Protein AF-A0A3N9Y5Q4-F1 (afdb_monomer)

pLDDT: mean 89.86, std 10.59, range [53.66, 98.5]

Mean predicted aligned error: 5.08 Å

Secondary structure (DSSP, 8-state):
---EESS--GGGGGGS-TT-S--EE-----THHHHHHHHTTSS-TTSPP-HHHHHHHTB-TTPPPTTT----GGGTHHHHH-SS-HHHHHHHHTB-HHHHHHHHHHHHHHHHHHHHHHHHHHHHHHHHHHHHTT---

Organism: NCBI:txid709868

Solvent-accessible surface area (backbone atoms only — not comparable to full-atom values): 8413 Å² total; per-residue (Å²): 134,86,76,81,52,74,75,66,61,78,87,53,64,84,75,53,71,88,87,58,92,75,86,61,84,56,84,80,72,50,51,54,55,48,52,50,38,59,75,43,26,30,83,38,84,92,45,76,63,53,61,69,59,36,48,78,47,31,30,34,95,82,44,70,55,75,92,74,60,70,69,59,81,92,52,45,65,51,70,77,72,47,91,68,42,72,56,42,54,50,53,63,73,30,43,22,70,67,42,38,51,51,54,46,58,77,44,34,79,82,27,51,64,62,38,49,53,52,50,55,50,50,51,52,48,51,48,52,56,22,59,78,66,78,43,87,123

Foldseek 3Di:
DADDDADPDLVCLVVDDLPDPDDDDDQDLCFLVVVVCVVQVQPPPVDDGPQVVLCVQWFDVPQDGLVPDDDDPVCNVVCVVDPGHSSRVSSVVRGDPVSNVVSSVVRCVVRVVVSVVSVVSSVVSVVVSCVVNVHDD

Sequence (137 aa):
VTANYARVPVGLMRGLPRNADVAVFHPYVYGVLDELVTEFALRDPSRPYPQQRAYDELLRPDAPRLEDWLPPAEDRWRLAATAVSHREMYTHDGCDPIKWDHWLYARYGAHRRAMAATLDLWIAVAAAWAAEREIPL

Radius of gyration: 19.38 Å; Cα contacts (8 Å, |Δi|>4): 105; chains: 1; bounding box: 44×29×48 Å

Structure (mmCIF, N/CA/C/O backbone):
data_AF-A0A3N9Y5Q4-F1
#
_entry.id   AF-A0A3N9Y5Q4-F1
#
loop_
_atom_site.group_PDB
_atom_site.id
_atom_site.type_symbol
_atom_site.label_atom_id
_atom_site.label_alt_id
_atom_site.label_comp_id
_atom_site.label_asym_id
_atom_site.label_entity_id
_atom_site.label_seq_id
_atom_site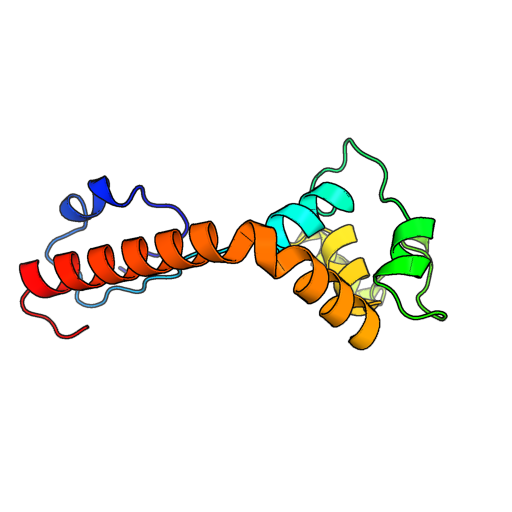.pdbx_PDB_ins_code
_atom_site.Cartn_x
_atom_site.Cartn_y
_atom_site.Cartn_z
_atom_site.occupancy
_atom_site.B_iso_or_equiv
_atom_site.auth_seq_id
_atom_site.auth_comp_id
_atom_site.auth_asym_id
_atom_site.auth_atom_id
_atom_site.pdbx_PDB_model_num
ATOM 1 N N . VAL A 1 1 ? -4.368 -10.145 28.740 1.00 53.66 1 VAL A N 1
ATOM 2 C CA . VAL A 1 1 ? -4.543 -10.639 27.351 1.00 53.66 1 VAL A CA 1
ATOM 3 C C . VAL A 1 1 ? -4.807 -9.428 26.483 1.00 53.66 1 VAL A C 1
ATOM 5 O O . VAL A 1 1 ? -5.707 -8.675 26.821 1.00 53.66 1 VAL A O 1
ATOM 8 N N . THR A 1 2 ? -4.025 -9.217 25.425 1.00 55.56 2 THR A N 1
ATOM 9 C CA . THR A 1 2 ? -4.195 -8.078 24.508 1.00 55.56 2 THR A CA 1
ATOM 10 C C . THR A 1 2 ? -4.770 -8.598 23.201 1.00 55.56 2 THR A C 1
ATOM 12 O O . THR A 1 2 ? -4.183 -9.487 22.588 1.00 55.56 2 THR A O 1
ATOM 15 N N . ALA A 1 3 ? -5.922 -8.077 22.788 1.00 59.38 3 ALA A N 1
ATOM 16 C CA . ALA A 1 3 ? -6.520 -8.419 21.507 1.00 59.38 3 ALA A CA 1
ATOM 17 C C . ALA A 1 3 ? -6.147 -7.350 20.471 1.00 59.38 3 ALA A C 1
ATOM 19 O O . ALA A 1 3 ? -6.380 -6.164 20.697 1.00 59.38 3 ALA A O 1
ATOM 20 N N . ASN A 1 4 ? -5.550 -7.770 19.353 1.00 60.62 4 ASN A N 1
ATOM 21 C CA . ASN A 1 4 ? -5.276 -6.907 18.206 1.00 60.62 4 ASN A CA 1
ATOM 22 C C . ASN A 1 4 ? -6.238 -7.277 17.078 1.00 60.62 4 ASN A C 1
ATOM 24 O O . ASN A 1 4 ? -6.297 -8.433 16.651 1.00 60.62 4 ASN A O 1
ATOM 28 N N . TYR A 1 5 ? -6.986 -6.289 16.604 1.00 61.59 5 TYR A N 1
ATOM 29 C CA . TYR A 1 5 ? -7.978 -6.475 15.563 1.00 61.59 5 TYR A CA 1
ATOM 30 C C . TYR A 1 5 ? -7.619 -5.663 14.326 1.00 61.59 5 TYR A C 1
ATOM 32 O O . TYR A 1 5 ? -7.897 -4.473 14.233 1.00 61.59 5 TYR A O 1
ATOM 40 N N . ALA A 1 6 ? -7.034 -6.355 13.351 1.00 54.91 6 ALA A N 1
ATOM 41 C CA . ALA A 1 6 ? -6.672 -5.803 12.048 1.00 54.91 6 ALA A CA 1
ATOM 42 C C . ALA A 1 6 ? -7.863 -5.705 11.073 1.00 54.91 6 ALA A C 1
ATOM 44 O O . ALA A 1 6 ? -7.854 -4.903 10.145 1.00 54.91 6 ALA A O 1
ATOM 45 N N . ARG A 1 7 ? -8.886 -6.555 11.241 1.00 62.25 7 ARG A N 1
ATOM 46 C CA . ARG A 1 7 ? -10.016 -6.694 10.299 1.00 62.25 7 ARG A CA 1
ATOM 47 C C . ARG A 1 7 ? -11.346 -7.050 10.970 1.00 62.25 7 ARG A C 1
ATOM 49 O O . ARG A 1 7 ? -12.227 -7.592 10.307 1.00 62.25 7 ARG A O 1
ATOM 56 N N . VAL A 1 8 ? -11.512 -6.797 12.273 1.00 58.09 8 VAL A N 1
ATOM 57 C CA . VAL A 1 8 ? -12.800 -7.105 12.919 1.00 58.09 8 VAL A CA 1
ATOM 58 C C . VAL A 1 8 ? -13.908 -6.317 12.234 1.00 58.09 8 VAL A C 1
ATOM 60 O O . VAL A 1 8 ? -13.797 -5.094 12.138 1.00 58.09 8 VAL A O 1
ATOM 63 N N . PRO A 1 9 ? -14.974 -6.993 11.765 1.00 67.44 9 PRO A N 1
ATOM 64 C CA . PRO A 1 9 ? -16.164 -6.305 11.314 1.00 67.44 9 PRO A CA 1
ATOM 65 C C . PRO A 1 9 ? -16.630 -5.388 12.434 1.00 67.44 9 PRO A C 1
ATOM 67 O O . PRO A 1 9 ? -16.915 -5.845 13.539 1.00 67.44 9 PRO A O 1
ATOM 70 N N . VAL A 1 10 ? -16.713 -4.098 12.138 1.00 72.06 10 VAL A N 1
ATOM 71 C CA . VAL A 1 10 ? -17.062 -3.038 13.090 1.00 72.06 10 VAL A CA 1
ATOM 72 C C . VAL A 1 10 ? -18.324 -3.336 13.918 1.00 72.06 10 VAL A C 1
ATOM 74 O O . VAL A 1 10 ? -18.437 -2.902 15.060 1.00 72.06 10 VAL A O 1
ATOM 77 N N . GLY A 1 11 ? -19.248 -4.147 13.391 1.00 72.94 11 GLY A N 1
ATOM 78 C CA . GLY A 1 11 ? -20.454 -4.595 14.093 1.00 72.94 11 GLY A CA 1
ATOM 79 C C . GLY A 1 11 ? -20.236 -5.626 15.212 1.00 72.94 11 GLY A C 1
ATOM 80 O O . GLY A 1 11 ? -21.151 -5.862 15.996 1.00 72.94 11 GLY A O 1
ATOM 81 N N . LEU A 1 12 ? -19.054 -6.235 15.327 1.00 77.50 12 LEU A N 1
ATOM 82 C CA . LEU A 1 12 ? -18.765 -7.296 16.303 1.00 77.50 12 LEU A CA 1
ATOM 83 C C . LEU A 1 12 ? -18.063 -6.796 17.572 1.00 77.50 12 LEU A C 1
ATOM 85 O O . LEU A 1 12 ? -17.737 -7.593 18.449 1.00 77.50 12 LEU A O 1
ATOM 89 N N . MET A 1 13 ? -17.882 -5.482 17.725 1.00 79.62 13 MET A N 1
ATOM 90 C CA . MET A 1 13 ? -17.139 -4.902 18.853 1.00 79.62 13 MET A CA 1
ATOM 91 C C . MET A 1 13 ? -17.790 -5.134 20.224 1.00 79.62 13 MET A C 1
ATOM 93 O O . MET A 1 13 ? -17.108 -5.137 21.247 1.00 79.62 13 MET A O 1
ATOM 97 N N . ARG A 1 14 ? -19.098 -5.419 20.260 1.00 77.19 14 ARG A N 1
ATOM 98 C CA . ARG A 1 14 ? -19.799 -5.851 21.483 1.00 77.19 14 ARG A CA 1
ATOM 99 C C . ARG A 1 14 ? -19.385 -7.243 21.966 1.00 77.19 14 ARG A C 1
ATOM 101 O O . ARG A 1 14 ? -19.585 -7.554 23.134 1.00 77.19 14 ARG A O 1
ATOM 108 N N . GLY A 1 15 ? -18.820 -8.071 21.086 1.00 77.25 15 GLY A N 1
ATOM 109 C CA . GLY A 1 15 ? -18.308 -9.400 21.424 1.00 77.25 15 GLY A CA 1
ATOM 110 C C . GLY A 1 15 ? -16.956 -9.376 22.141 1.00 77.25 15 GLY A C 1
ATOM 111 O O . GLY A 1 15 ? -16.469 -10.429 22.543 1.00 77.25 15 GLY A O 1
ATOM 112 N N . LEU A 1 16 ? -16.338 -8.200 22.301 1.00 78.19 16 LEU A N 1
ATOM 113 C CA . LEU A 1 16 ? -15.057 -8.073 22.988 1.00 78.19 16 LEU A CA 1
ATOM 114 C C . LEU A 1 16 ? -15.213 -8.262 24.505 1.00 78.19 16 LEU A C 1
ATOM 116 O O . LEU A 1 16 ? -16.169 -7.726 25.079 1.00 78.19 16 LEU A O 1
ATOM 120 N N . PRO A 1 17 ? -14.274 -8.967 25.170 1.00 78.38 17 PRO A N 1
ATOM 121 C CA . PRO A 1 17 ? -14.321 -9.178 26.613 1.00 78.38 17 PRO A CA 1
ATOM 122 C C . PRO A 1 17 ? -14.504 -7.867 27.385 1.00 78.38 17 PRO A C 1
ATOM 124 O O . PRO A 1 17 ? -13.854 -6.861 27.098 1.00 78.38 17 PRO A O 1
ATOM 127 N N . ARG A 1 18 ? -15.404 -7.871 28.375 1.00 80.62 18 ARG A N 1
ATOM 128 C CA . ARG A 1 18 ? -15.694 -6.681 29.197 1.00 80.62 18 ARG A CA 1
ATOM 129 C C . ARG A 1 18 ? -14.560 -6.318 30.156 1.00 80.62 18 ARG A C 1
ATOM 131 O O . ARG A 1 18 ? -14.492 -5.181 30.587 1.00 80.62 18 ARG A O 1
ATOM 138 N N . ASN A 1 19 ? -13.677 -7.264 30.457 1.00 81.62 19 ASN A N 1
ATOM 139 C CA . ASN A 1 19 ? -12.503 -7.080 31.308 1.00 81.62 19 ASN A CA 1
ATOM 140 C C . ASN A 1 19 ? -11.241 -6.672 30.519 1.00 81.62 19 ASN A C 1
ATOM 142 O O . ASN A 1 19 ? -10.133 -6.949 30.967 1.00 81.62 19 ASN A O 1
ATOM 146 N N . ALA A 1 20 ? -11.387 -6.118 29.312 1.00 74.69 20 ALA A N 1
ATOM 147 C CA . ALA A 1 20 ? -10.261 -5.575 28.562 1.00 74.69 20 ALA A CA 1
ATOM 148 C C . ALA A 1 20 ? -9.925 -4.168 29.078 1.00 74.69 20 ALA A C 1
ATOM 150 O O . ALA A 1 20 ? -10.741 -3.261 28.944 1.00 74.69 20 ALA A O 1
ATOM 151 N N . ASP A 1 21 ? -8.720 -3.994 29.624 1.00 70.94 21 ASP A N 1
ATOM 152 C CA . ASP A 1 21 ? -8.274 -2.719 30.209 1.00 70.94 21 ASP A CA 1
ATOM 153 C C . ASP A 1 21 ? -7.797 -1.700 29.156 1.00 70.94 21 ASP A C 1
ATOM 155 O O . ASP A 1 21 ? -7.750 -0.501 29.415 1.00 70.94 21 ASP A O 1
ATOM 159 N N . VAL A 1 22 ? -7.413 -2.175 27.964 1.00 77.19 22 VAL A N 1
ATOM 160 C CA . VAL A 1 22 ? -6.863 -1.363 26.866 1.00 77.19 22 VAL A CA 1
ATOM 161 C C . VAL A 1 22 ? -7.410 -1.864 25.531 1.00 77.19 22 VAL A C 1
ATOM 163 O O . VAL A 1 22 ? -7.417 -3.072 25.276 1.00 77.19 22 VAL A O 1
ATOM 166 N N . ALA A 1 23 ? -7.797 -0.939 24.650 1.00 77.25 23 ALA A N 1
ATOM 167 C CA . ALA A 1 23 ? -8.076 -1.229 23.246 1.00 77.25 23 ALA A CA 1
ATOM 168 C C . ALA A 1 23 ? -7.112 -0.481 22.324 1.00 77.25 23 ALA A C 1
ATOM 170 O O . ALA A 1 23 ? -6.840 0.702 22.508 1.00 77.25 23 ALA A O 1
ATOM 171 N N . VAL A 1 24 ? -6.622 -1.188 21.305 1.00 81.56 24 VAL A N 1
ATOM 172 C CA . VAL A 1 24 ? -5.781 -0.630 20.244 1.00 81.56 24 VAL A CA 1
ATOM 173 C C . VAL A 1 24 ? -6.490 -0.849 18.917 1.00 81.56 24 VAL A C 1
ATOM 175 O O . VAL A 1 24 ? -6.776 -1.985 18.536 1.00 81.56 24 VAL A O 1
ATOM 178 N N . PHE A 1 25 ? -6.758 0.245 18.211 1.00 81.06 25 PHE A N 1
ATOM 179 C CA . PHE A 1 25 ? -7.386 0.236 16.897 1.00 81.06 25 PHE A CA 1
ATOM 180 C C . PHE A 1 25 ? -6.319 0.541 15.847 1.00 81.06 25 PHE A C 1
ATOM 182 O O . PHE A 1 25 ? -5.641 1.562 15.927 1.00 81.06 25 PHE A O 1
ATOM 189 N N . HIS A 1 26 ? -6.168 -0.341 14.860 1.00 83.19 26 HIS A N 1
ATOM 190 C CA . HIS A 1 26 ? -5.247 -0.145 13.741 1.00 83.19 26 HIS A CA 1
ATOM 191 C C . HIS A 1 26 ? -6.036 -0.172 12.422 1.00 83.19 26 HIS A C 1
ATOM 193 O O . HIS A 1 26 ? -6.118 -1.216 11.770 1.00 83.19 26 HIS A O 1
ATOM 199 N N . PRO A 1 27 ? -6.700 0.942 12.059 1.00 83.81 27 PRO A N 1
ATOM 200 C CA . PRO A 1 27 ? -7.541 0.995 10.874 1.00 83.81 27 PRO A CA 1
ATOM 201 C C . PRO A 1 27 ? -6.687 0.947 9.606 1.00 83.81 27 PRO A C 1
ATOM 203 O O . PRO A 1 27 ? -5.950 1.880 9.290 1.00 83.81 27 PRO A O 1
ATOM 206 N N . TYR A 1 28 ? -6.818 -0.133 8.839 1.00 85.25 28 TYR A N 1
ATOM 207 C CA . TYR A 1 28 ? -6.201 -0.225 7.521 1.00 85.25 28 TYR A CA 1
ATOM 208 C C . TYR A 1 28 ? -7.015 0.559 6.489 1.00 85.25 28 TYR A C 1
ATOM 210 O O . TYR A 1 28 ? -8.037 0.084 5.992 1.00 85.25 28 TYR A O 1
ATOM 218 N N . VAL A 1 29 ? -6.541 1.755 6.145 1.00 89.81 29 VAL A N 1
ATOM 219 C CA . VAL A 1 29 ? -7.118 2.603 5.095 1.00 89.81 29 VAL A CA 1
ATOM 220 C C . VAL A 1 29 ? -6.220 2.533 3.861 1.00 89.81 29 VAL A C 1
ATOM 222 O O . VAL A 1 29 ? -5.379 3.399 3.643 1.00 89.81 29 VAL A O 1
ATOM 225 N N . TYR A 1 30 ? -6.357 1.463 3.073 1.00 88.56 30 TYR A N 1
ATOM 226 C CA . TYR A 1 30 ? -5.452 1.224 1.945 1.00 88.56 30 TYR A CA 1
ATOM 227 C C . TYR A 1 30 ? -5.685 2.196 0.779 1.00 88.56 30 TYR A C 1
ATOM 229 O O . TYR A 1 30 ? -4.735 2.833 0.338 1.00 88.56 30 TYR A O 1
ATOM 237 N N . GLY A 1 31 ? -6.925 2.357 0.300 1.00 94.44 31 GLY A N 1
ATOM 238 C CA . GLY A 1 31 ? -7.264 3.309 -0.769 1.00 94.44 31 GLY A CA 1
ATOM 239 C C . GLY A 1 31 ? -6.299 3.244 -1.958 1.00 94.44 31 GLY A C 1
ATOM 240 O O . GLY A 1 31 ? -6.151 2.201 -2.587 1.00 94.44 31 GLY A O 1
ATOM 241 N N . VAL A 1 32 ? -5.580 4.343 -2.202 1.00 96.75 32 VAL A N 1
ATOM 242 C CA . VAL A 1 32 ? -4.578 4.454 -3.278 1.00 96.75 32 VAL A CA 1
ATOM 243 C C . VAL A 1 32 ? -3.486 3.374 -3.188 1.00 96.75 32 VAL A C 1
ATOM 245 O O . VAL A 1 32 ? -3.011 2.888 -4.211 1.00 96.75 32 VAL A O 1
ATOM 248 N N . LEU A 1 33 ? -3.105 2.954 -1.977 1.00 93.62 33 LEU A N 1
ATOM 249 C CA . LEU A 1 33 ? -2.120 1.888 -1.774 1.00 93.62 33 LEU A CA 1
ATOM 250 C C . LEU A 1 33 ? -2.649 0.518 -2.227 1.00 93.62 33 LEU A C 1
ATOM 252 O O . LEU A 1 33 ? -1.865 -0.295 -2.707 1.00 93.62 33 LEU A O 1
ATOM 256 N N . ASP A 1 34 ? -3.956 0.259 -2.111 1.00 95.62 34 ASP A N 1
ATOM 257 C CA . ASP A 1 34 ? -4.559 -0.986 -2.617 1.00 95.62 34 ASP A CA 1
ATOM 258 C C . ASP A 1 34 ? -4.507 -1.039 -4.148 1.00 95.62 34 ASP A C 1
ATOM 260 O O . ASP A 1 34 ? -4.158 -2.069 -4.733 1.00 95.62 34 ASP A O 1
ATOM 264 N N . GLU A 1 35 ? -4.774 0.102 -4.795 1.00 97.38 35 GLU A N 1
ATOM 265 C CA . GLU A 1 35 ? -4.612 0.249 -6.242 1.00 97.38 35 GLU A CA 1
ATOM 266 C C . GLU A 1 35 ? -3.157 -0.009 -6.645 1.00 97.38 35 GLU A C 1
ATOM 268 O O . GLU A 1 35 ? -2.918 -0.794 -7.555 1.00 97.38 35 GLU A O 1
ATOM 273 N N . LEU A 1 36 ? -2.179 0.558 -5.930 1.00 96.94 36 LEU A N 1
ATOM 274 C CA . LEU A 1 36 ? -0.753 0.342 -6.208 1.00 96.94 36 LEU A CA 1
ATOM 275 C C . LEU A 1 36 ? -0.378 -1.139 -6.095 1.00 96.94 36 LEU A C 1
ATOM 277 O O . LEU A 1 36 ? 0.212 -1.715 -7.012 1.00 96.94 36 LEU A O 1
ATOM 281 N N . VAL A 1 37 ? -0.757 -1.777 -4.985 1.00 96.25 37 VAL A N 1
ATOM 282 C CA . VAL A 1 37 ? -0.512 -3.205 -4.739 1.00 96.25 37 VAL A CA 1
ATOM 283 C C . VAL A 1 37 ? -1.093 -4.064 -5.862 1.00 96.25 37 VAL A C 1
ATOM 285 O O . VAL A 1 37 ? -0.453 -5.026 -6.298 1.00 96.25 37 VAL A O 1
ATOM 288 N N . THR A 1 38 ? -2.281 -3.705 -6.345 1.00 97.00 38 THR A N 1
ATOM 289 C CA . THR A 1 38 ? -2.989 -4.421 -7.407 1.00 97.00 38 THR A CA 1
ATOM 290 C C . THR A 1 38 ? -2.364 -4.181 -8.780 1.00 97.00 38 THR A C 1
ATOM 292 O O . THR A 1 38 ? -2.122 -5.138 -9.519 1.00 97.00 38 THR A O 1
ATOM 295 N N . GLU A 1 39 ? -2.070 -2.933 -9.132 1.00 97.56 39 GLU A N 1
ATOM 296 C CA . GLU A 1 39 ? -1.502 -2.539 -10.425 1.00 97.56 39 GLU A CA 1
ATOM 297 C C . GLU A 1 39 ? -0.128 -3.167 -10.661 1.00 97.56 39 GLU A C 1
ATOM 299 O O . GLU A 1 39 ? 0.141 -3.691 -11.743 1.00 97.56 39 GLU A O 1
ATOM 304 N N . PHE A 1 40 ? 0.706 -3.203 -9.621 1.00 97.94 40 PHE A N 1
ATOM 305 C CA . PHE A 1 40 ? 2.058 -3.753 -9.689 1.00 97.94 40 PHE A CA 1
ATOM 306 C C . PHE A 1 40 ? 2.148 -5.219 -9.255 1.00 97.94 40 PHE A C 1
ATOM 308 O O . PHE A 1 40 ? 3.244 -5.770 -9.176 1.00 97.94 40 PHE A O 1
ATOM 315 N N . ALA A 1 41 ? 1.011 -5.876 -8.994 1.00 97.56 41 ALA A N 1
ATOM 316 C CA . ALA A 1 41 ? 0.951 -7.274 -8.561 1.00 97.56 41 ALA A CA 1
ATOM 317 C C . ALA A 1 41 ? 1.906 -7.574 -7.384 1.00 97.56 41 ALA A C 1
ATOM 319 O O . ALA A 1 41 ? 2.580 -8.612 -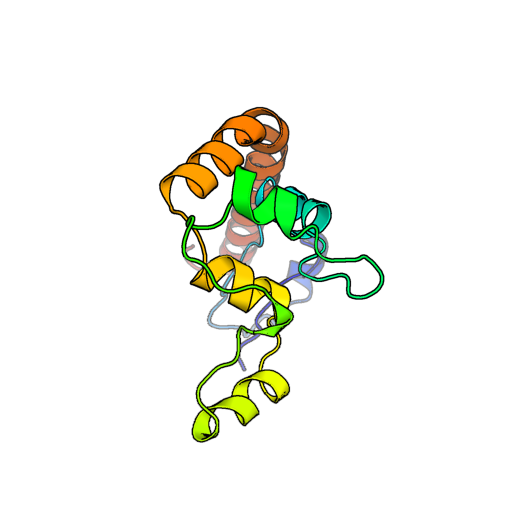7.347 1.00 97.56 41 ALA A O 1
ATOM 320 N N . LEU A 1 42 ? 1.977 -6.651 -6.415 1.00 96.62 42 LEU A N 1
ATOM 321 C CA . LEU A 1 42 ? 2.929 -6.735 -5.303 1.00 96.62 42 LEU A CA 1
ATOM 322 C C . LEU A 1 42 ? 2.649 -7.946 -4.414 1.00 96.62 42 LEU A C 1
ATOM 324 O O . LEU A 1 42 ? 3.578 -8.569 -3.909 1.00 96.62 42 LEU A O 1
ATOM 328 N N . ARG A 1 43 ? 1.376 -8.314 -4.250 1.00 94.50 43 ARG A N 1
ATOM 329 C CA . ARG A 1 43 ? 0.938 -9.426 -3.389 1.00 94.50 43 ARG A CA 1
ATOM 330 C C . ARG A 1 43 ? 0.276 -10.575 -4.152 1.00 94.50 43 ARG A C 1
ATOM 332 O O . ARG A 1 43 ? -0.233 -11.497 -3.528 1.00 94.50 43 ARG A O 1
ATOM 339 N N . ASP A 1 44 ? 0.295 -10.529 -5.483 1.00 95.44 44 ASP A N 1
ATOM 340 C CA . ASP A 1 44 ? -0.307 -11.551 -6.341 1.00 95.44 44 ASP A CA 1
ATOM 341 C C . ASP A 1 44 ? 0.764 -12.227 -7.213 1.00 95.44 44 ASP A C 1
ATOM 343 O O . ASP A 1 44 ? 1.118 -11.709 -8.278 1.00 95.44 44 ASP A O 1
ATOM 347 N N . PRO A 1 45 ? 1.300 -13.387 -6.790 1.00 91.38 45 PRO A N 1
ATOM 348 C CA . PRO A 1 45 ? 2.339 -14.084 -7.540 1.00 91.38 45 PRO A CA 1
ATOM 349 C C . PRO A 1 45 ? 1.828 -14.684 -8.856 1.00 91.38 45 PRO A C 1
ATOM 351 O O . PRO A 1 45 ? 2.651 -14.998 -9.715 1.00 91.38 45 PRO A O 1
ATOM 354 N N . SER A 1 46 ? 0.507 -14.824 -9.042 1.00 96.56 46 SER A N 1
ATOM 355 C CA . SER A 1 46 ? -0.074 -15.359 -10.281 1.00 96.56 46 SER A CA 1
ATOM 356 C C . SER A 1 46 ? 0.058 -14.393 -11.461 1.00 96.56 46 SER A C 1
ATOM 358 O O . SER A 1 46 ? 0.029 -14.811 -12.618 1.00 96.56 46 SER A O 1
ATOM 360 N N . ARG A 1 47 ? 0.252 -13.100 -11.173 1.00 97.12 47 ARG A N 1
ATOM 361 C CA . ARG A 1 47 ? 0.480 -12.051 -12.165 1.00 97.12 47 ARG A CA 1
ATOM 362 C C . ARG A 1 47 ? 1.962 -11.675 -12.215 1.00 97.12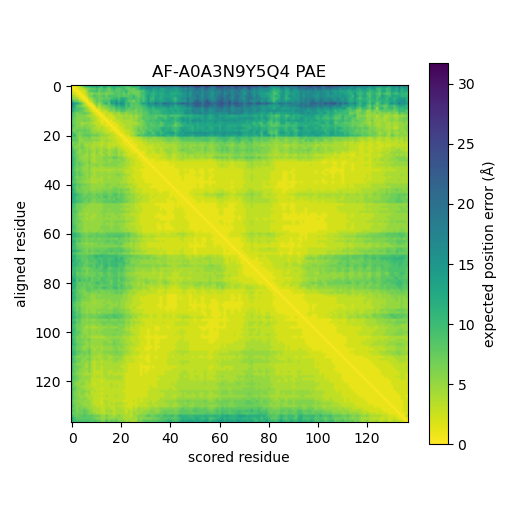 47 ARG A C 1
ATOM 364 O O . ARG A 1 47 ? 2.629 -11.661 -11.174 1.00 97.12 47 ARG A O 1
ATOM 371 N N . PRO A 1 48 ? 2.511 -11.366 -13.402 1.00 96.38 48 PRO A N 1
ATOM 372 C CA . PRO A 1 48 ? 3.878 -10.878 -13.506 1.00 96.38 48 PRO A CA 1
ATOM 373 C C . PRO A 1 48 ? 3.996 -9.482 -12.884 1.00 96.38 48 PRO A C 1
ATOM 375 O O . PRO A 1 48 ? 3.091 -8.656 -13.012 1.00 96.38 48 PRO A O 1
ATOM 378 N N . TYR A 1 49 ? 5.134 -9.211 -12.244 1.00 97.69 49 TYR A N 1
ATOM 379 C CA . TYR A 1 49 ? 5.488 -7.859 -11.818 1.00 97.69 49 TYR A CA 1
ATOM 380 C C . TYR A 1 49 ? 5.799 -7.006 -13.061 1.00 97.69 49 TYR A C 1
ATOM 382 O O . TYR A 1 49 ? 6.653 -7.408 -13.860 1.00 97.69 49 TYR A O 1
ATOM 390 N N . PRO A 1 50 ? 5.141 -5.851 -13.269 1.00 97.69 50 PRO A N 1
ATOM 391 C CA . PRO A 1 50 ? 5.331 -5.043 -14.469 1.00 97.69 50 PRO A CA 1
ATOM 392 C C . PRO A 1 50 ? 6.613 -4.200 -14.361 1.00 97.69 50 PRO A C 1
ATOM 394 O O . PRO A 1 50 ? 6.568 -2.986 -14.174 1.00 97.69 50 PRO A O 1
ATOM 397 N N . GLN A 1 51 ? 7.768 -4.859 -14.493 1.00 97.50 51 GLN A N 1
ATOM 398 C CA . GLN A 1 51 ? 9.096 -4.290 -14.233 1.00 97.50 51 GLN A CA 1
ATOM 399 C C . GLN A 1 51 ? 9.364 -2.968 -14.968 1.00 97.50 51 GLN A C 1
ATOM 401 O O . GLN A 1 51 ? 9.828 -2.017 -14.345 1.00 97.50 51 GLN A O 1
ATOM 406 N N . GLN A 1 52 ? 9.059 -2.884 -16.269 1.00 97.94 52 GLN A N 1
ATOM 407 C CA . GLN A 1 52 ? 9.306 -1.660 -17.041 1.00 97.94 52 GLN A CA 1
ATOM 408 C C . GLN A 1 52 ? 8.438 -0.496 -16.553 1.00 97.94 52 GLN A C 1
ATOM 410 O O . GLN A 1 52 ? 8.953 0.582 -16.282 1.00 97.94 52 GLN A O 1
ATOM 415 N N . ARG A 1 53 ? 7.140 -0.741 -16.339 1.00 97.94 53 ARG A N 1
ATOM 416 C CA . ARG A 1 53 ? 6.227 0.262 -15.772 1.00 97.94 53 ARG A CA 1
ATOM 417 C C . ARG A 1 53 ? 6.694 0.726 -14.397 1.00 97.94 53 ARG A C 1
ATOM 419 O O . ARG A 1 53 ? 6.590 1.904 -14.088 1.00 97.94 53 ARG A O 1
ATOM 426 N N . ALA A 1 54 ? 7.230 -0.180 -13.578 1.00 98.06 54 ALA A N 1
ATOM 427 C CA . ALA A 1 54 ? 7.767 0.188 -12.276 1.00 98.06 54 ALA A CA 1
ATOM 428 C C . ALA A 1 54 ? 8.968 1.132 -12.401 1.00 98.06 54 ALA A C 1
ATOM 430 O O . ALA A 1 54 ? 9.028 2.105 -11.661 1.00 98.06 54 ALA A O 1
ATOM 431 N N . TYR A 1 55 ? 9.880 0.917 -13.352 1.00 98.25 55 TYR A N 1
ATOM 432 C CA . TYR A 1 55 ? 10.949 1.882 -13.630 1.00 98.25 55 TYR A CA 1
ATOM 433 C C . TYR A 1 55 ? 10.420 3.248 -14.057 1.00 98.25 55 TYR A C 1
ATOM 435 O O . TYR A 1 55 ? 10.919 4.277 -13.599 1.00 98.25 55 TYR A O 1
ATOM 443 N N . ASP A 1 56 ? 9.395 3.265 -14.900 1.00 97.94 56 ASP A N 1
ATOM 444 C CA . ASP A 1 56 ? 8.844 4.508 -15.429 1.00 97.94 56 ASP A CA 1
ATOM 445 C C . ASP A 1 56 ? 8.085 5.294 -14.343 1.00 97.94 56 ASP A C 1
ATOM 447 O O . ASP A 1 56 ? 8.234 6.511 -14.237 1.00 97.94 56 ASP A O 1
ATOM 451 N N . GLU A 1 57 ? 7.323 4.595 -13.495 1.00 98.06 57 GLU A N 1
ATOM 452 C CA . GLU A 1 57 ? 6.335 5.196 -12.594 1.00 9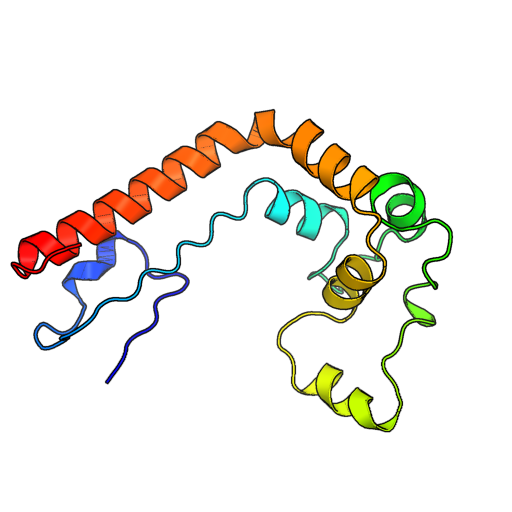8.06 57 GLU A CA 1
ATOM 453 C C . GLU A 1 57 ? 6.700 5.191 -11.101 1.00 98.06 57 GLU A C 1
ATOM 455 O O . GLU A 1 57 ? 6.120 5.987 -10.370 1.00 98.06 57 GLU A O 1
ATOM 460 N N . LEU A 1 58 ? 7.594 4.315 -10.620 1.00 98.25 58 LEU A N 1
ATOM 461 C CA . LEU A 1 58 ? 7.812 4.102 -9.174 1.00 98.25 58 LEU A CA 1
ATOM 462 C C . LEU A 1 58 ? 9.279 4.036 -8.731 1.00 98.25 58 LEU A C 1
ATOM 464 O O . LEU A 1 58 ? 9.584 4.438 -7.612 1.00 98.25 58 LEU A O 1
ATOM 468 N N . LEU A 1 59 ? 10.179 3.485 -9.545 1.00 98.50 59 LEU A N 1
ATOM 469 C CA . LEU A 1 59 ? 11.540 3.142 -9.130 1.00 98.50 59 LEU A CA 1
ATOM 470 C C . LEU A 1 59 ? 12.562 4.190 -9.567 1.00 98.50 59 LEU A C 1
ATOM 472 O O . LEU A 1 59 ? 12.393 4.892 -10.575 1.00 98.50 59 LEU A O 1
ATOM 476 N N . ARG A 1 60 ? 13.672 4.243 -8.828 1.00 98.50 60 ARG A N 1
ATOM 477 C CA . ARG A 1 60 ? 14.846 5.025 -9.219 1.00 98.50 60 ARG A CA 1
ATOM 478 C C . ARG A 1 60 ? 15.454 4.460 -10.509 1.00 98.50 60 ARG A C 1
ATOM 480 O O . ARG A 1 60 ? 15.380 3.248 -10.729 1.00 98.50 60 ARG A O 1
ATOM 487 N N . PRO A 1 61 ? 16.080 5.298 -11.357 1.00 96.31 61 PRO A N 1
ATOM 488 C CA . PRO A 1 61 ? 16.707 4.839 -12.600 1.00 96.31 61 PRO A CA 1
ATOM 489 C C . PRO A 1 61 ? 17.793 3.772 -12.405 1.00 96.31 61 PRO A C 1
ATOM 491 O O . PRO A 1 61 ? 18.062 3.002 -13.321 1.00 96.31 61 PRO A O 1
ATOM 494 N N . ASP A 1 62 ? 18.419 3.740 -11.229 1.00 96.44 62 ASP A N 1
ATOM 495 C CA . ASP A 1 62 ? 19.496 2.825 -10.853 1.00 96.44 62 ASP A CA 1
ATOM 496 C C . ASP A 1 62 ? 19.021 1.625 -10.017 1.00 96.44 62 ASP A C 1
ATOM 498 O O . ASP A 1 62 ? 19.844 0.820 -9.577 1.00 96.44 62 ASP A O 1
ATOM 502 N N . ALA A 1 63 ? 17.711 1.476 -9.788 1.00 97.50 63 ALA A N 1
ATOM 503 C CA . ALA A 1 63 ? 17.194 0.333 -9.051 1.00 97.50 63 ALA A CA 1
ATOM 504 C C . ALA A 1 63 ? 17.526 -0.980 -9.799 1.00 97.50 63 ALA A C 1
ATOM 506 O O . ALA A 1 63 ? 17.294 -1.081 -11.011 1.00 97.50 63 ALA A O 1
ATOM 507 N N . PRO A 1 64 ? 18.036 -2.018 -9.106 1.00 97.12 64 PRO A N 1
ATOM 508 C CA . PRO A 1 64 ? 18.310 -3.308 -9.737 1.00 97.12 64 PRO A CA 1
ATOM 509 C C . PRO A 1 64 ? 17.016 -3.914 -10.286 1.00 97.12 64 PRO A C 1
ATOM 511 O O . PRO A 1 64 ? 15.921 -3.495 -9.908 1.00 97.12 64 PRO A O 1
ATOM 514 N N . ARG A 1 65 ? 17.102 -4.912 -11.168 1.00 97.19 65 ARG A N 1
ATOM 515 C CA . ARG A 1 65 ? 15.910 -5.675 -11.577 1.00 97.19 65 ARG A CA 1
ATOM 516 C C . ARG A 1 65 ? 15.421 -6.510 -10.395 1.00 97.19 65 ARG A C 1
ATOM 518 O O . ARG A 1 65 ? 16.222 -6.909 -9.554 1.00 97.19 65 ARG A O 1
ATOM 525 N N . LEU A 1 66 ? 14.123 -6.817 -10.344 1.00 96.62 66 LEU A N 1
ATOM 526 C CA . LEU A 1 66 ? 13.541 -7.619 -9.258 1.00 96.62 66 LEU A CA 1
ATOM 527 C C . LEU A 1 66 ? 14.278 -8.954 -9.041 1.00 96.62 66 LEU A C 1
ATOM 529 O O . LEU A 1 66 ? 14.468 -9.375 -7.905 1.00 96.62 66 LEU A O 1
ATOM 533 N N . GLU A 1 67 ? 14.687 -9.616 -10.124 1.00 95.31 67 GLU A N 1
ATOM 534 C CA . GLU A 1 67 ? 15.395 -10.906 -10.081 1.00 95.31 67 GLU A CA 1
ATOM 535 C C . GLU A 1 67 ? 16.818 -10.810 -9.514 1.00 95.31 67 GLU A C 1
ATOM 537 O O . GLU A 1 67 ? 17.315 -11.775 -8.935 1.00 95.31 67 GLU A O 1
ATOM 542 N N . ASP A 1 68 ? 17.431 -9.630 -9.616 1.00 95.94 68 ASP A N 1
ATOM 543 C CA . ASP A 1 68 ? 18.776 -9.347 -9.116 1.00 95.94 68 ASP A CA 1
ATOM 544 C C . ASP A 1 68 ? 18.750 -8.770 -7.691 1.00 95.94 68 ASP A C 1
ATOM 546 O O . ASP A 1 68 ? 19.781 -8.697 -7.019 1.00 95.94 68 ASP A O 1
ATOM 550 N N . TRP A 1 69 ? 17.573 -8.358 -7.205 1.00 95.94 69 TRP A N 1
ATOM 551 C CA . TRP A 1 69 ? 17.419 -7.796 -5.871 1.00 95.94 69 TRP A CA 1
ATOM 552 C C . TRP A 1 69 ? 17.277 -8.889 -4.814 1.00 95.94 69 TRP A C 1
ATOM 554 O O . TRP A 1 69 ? 16.244 -9.554 -4.679 1.00 95.94 69 TRP A O 1
ATOM 564 N N . LEU A 1 70 ? 18.324 -9.038 -4.007 1.00 94.31 70 LEU A N 1
ATOM 565 C CA . LEU A 1 70 ? 18.346 -9.915 -2.847 1.00 94.31 70 LEU A CA 1
ATOM 566 C C . LEU A 1 70 ? 19.069 -9.225 -1.686 1.00 94.31 70 LEU A C 1
ATOM 568 O O . LEU A 1 70 ? 20.076 -8.551 -1.913 1.00 94.31 70 LEU A O 1
ATOM 572 N N . PRO A 1 71 ? 18.627 -9.445 -0.435 1.00 90.06 71 PRO A N 1
ATOM 573 C CA . PRO A 1 71 ? 19.418 -9.059 0.722 1.00 90.06 71 PRO A CA 1
ATOM 574 C C . PRO A 1 71 ? 20.750 -9.841 0.764 1.00 90.06 71 PRO A C 1
ATOM 576 O O . PRO A 1 71 ? 20.879 -10.892 0.105 1.00 90.06 71 PRO A O 1
ATOM 579 N N . PRO A 1 72 ? 21.727 -9.371 1.568 1.00 92.88 72 PRO A N 1
ATOM 580 C CA . PRO A 1 72 ? 22.965 -10.097 1.846 1.00 92.88 72 PRO A CA 1
ATOM 581 C C . PRO A 1 72 ? 22.699 -11.555 2.226 1.00 92.88 72 PRO A C 1
ATOM 583 O O . PRO A 1 72 ? 21.655 -11.879 2.797 1.00 92.88 72 PRO A O 1
ATOM 586 N N . ALA A 1 73 ? 23.625 -12.453 1.883 1.00 95.38 73 ALA A N 1
ATOM 587 C CA . ALA A 1 73 ? 23.413 -13.896 2.004 1.00 95.38 73 ALA A CA 1
ATOM 588 C C . ALA A 1 73 ? 23.053 -14.318 3.439 1.00 95.38 73 ALA A C 1
ATOM 590 O O . ALA A 1 73 ? 22.138 -15.120 3.631 1.00 95.38 73 ALA A O 1
ATOM 591 N N . GLU A 1 74 ? 23.716 -13.719 4.426 1.00 96.38 74 GLU A N 1
ATOM 592 C CA . GLU A 1 74 ? 23.490 -13.901 5.859 1.00 96.38 74 GLU A CA 1
ATOM 593 C C . GLU A 1 74 ? 22.094 -13.463 6.334 1.00 96.38 74 GLU A C 1
ATOM 595 O O . GLU A 1 74 ? 21.620 -13.951 7.357 1.00 96.38 74 GLU A O 1
ATOM 600 N N . ASP A 1 75 ? 21.402 -12.609 5.575 1.00 94.88 75 ASP A N 1
ATOM 601 C CA . ASP A 1 75 ? 20.083 -12.058 5.901 1.00 94.88 75 ASP A CA 1
ATOM 602 C C . ASP A 1 75 ? 18.943 -12.645 5.053 1.00 94.88 75 ASP A C 1
ATOM 604 O O . ASP A 1 75 ? 17.770 -12.349 5.297 1.00 94.88 75 ASP A O 1
ATOM 608 N N . ARG A 1 76 ? 19.233 -13.527 4.085 1.00 93.81 76 ARG A N 1
ATOM 609 C CA . ARG A 1 76 ? 18.208 -14.115 3.195 1.00 93.81 76 ARG A CA 1
ATOM 610 C C . ARG A 1 76 ? 17.144 -14.925 3.925 1.00 93.81 76 ARG A C 1
ATOM 612 O O . ARG A 1 76 ? 16.025 -15.028 3.427 1.00 93.81 76 ARG A O 1
ATOM 619 N N . TRP A 1 77 ? 17.445 -15.444 5.115 1.00 93.69 77 TRP A N 1
ATOM 620 C CA . TRP A 1 77 ? 16.458 -16.116 5.965 1.00 93.69 77 TRP A CA 1
ATOM 621 C C . TRP A 1 77 ? 15.249 -15.217 6.277 1.00 93.69 77 TRP A C 1
ATOM 623 O O . TRP A 1 77 ? 14.137 -15.721 6.435 1.00 93.69 77 TRP A O 1
ATOM 633 N N . ARG A 1 78 ? 15.429 -13.886 6.294 1.00 91.56 78 ARG A N 1
ATOM 634 C CA . ARG A 1 78 ? 14.347 -12.923 6.541 1.00 91.56 78 ARG A CA 1
ATOM 635 C C . ARG A 1 78 ? 13.266 -12.978 5.470 1.00 91.56 78 ARG A C 1
ATOM 637 O O . ARG A 1 78 ? 12.105 -12.779 5.806 1.00 91.56 78 ARG A O 1
ATOM 644 N N . LEU A 1 79 ? 13.614 -13.308 4.221 1.00 91.06 79 LEU A N 1
ATOM 645 C CA . LEU A 1 79 ? 12.638 -13.466 3.134 1.00 91.06 79 LEU A CA 1
ATOM 646 C C . LEU A 1 79 ? 11.666 -14.627 3.391 1.00 91.06 79 LEU A C 1
ATOM 648 O O . LEU A 1 79 ? 10.528 -14.570 2.942 1.00 91.06 79 LEU A O 1
ATOM 652 N N . ALA A 1 80 ? 12.102 -15.658 4.120 1.00 90.81 80 ALA A N 1
ATOM 653 C CA . ALA A 1 80 ? 11.251 -16.778 4.518 1.00 90.81 80 ALA A CA 1
ATOM 654 C C . ALA A 1 80 ? 10.493 -16.515 5.833 1.00 90.81 80 ALA A C 1
ATOM 656 O O . ALA A 1 80 ? 9.461 -17.135 6.077 1.00 90.81 80 ALA A O 1
ATOM 657 N N . ALA A 1 81 ? 11.002 -15.620 6.686 1.00 93.44 81 ALA A N 1
ATOM 658 C CA . ALA A 1 81 ? 10.408 -15.300 7.986 1.00 93.44 81 ALA A CA 1
ATOM 659 C C . ALA A 1 81 ? 9.402 -14.134 7.945 1.00 93.44 81 ALA A C 1
ATOM 661 O O . ALA A 1 81 ? 8.619 -13.965 8.879 1.00 93.44 81 ALA A O 1
ATOM 662 N N . THR A 1 82 ? 9.432 -13.304 6.901 1.00 92.44 82 THR A N 1
ATOM 663 C CA . THR A 1 82 ? 8.561 -12.130 6.762 1.00 92.44 82 THR A CA 1
ATOM 664 C C . THR A 1 82 ? 7.209 -12.468 6.130 1.00 92.44 82 THR A C 1
ATOM 666 O O . THR A 1 82 ? 7.099 -13.350 5.283 1.00 92.44 82 THR A O 1
ATOM 669 N N . ALA A 1 83 ? 6.173 -11.715 6.508 1.00 89.81 83 ALA A N 1
ATOM 670 C CA . ALA A 1 83 ? 4.866 -11.739 5.847 1.00 89.81 83 ALA A CA 1
ATOM 671 C C . ALA A 1 83 ? 4.778 -10.770 4.649 1.00 89.81 83 ALA A C 1
ATOM 673 O O . ALA A 1 83 ? 3.807 -10.809 3.894 1.00 89.81 83 ALA A O 1
ATOM 674 N N . VAL A 1 84 ? 5.764 -9.882 4.483 1.00 92.00 84 VAL A N 1
ATOM 675 C CA . VAL A 1 84 ? 5.821 -8.923 3.370 1.00 92.00 84 VAL A CA 1
ATOM 676 C C . VAL A 1 84 ? 6.396 -9.618 2.140 1.00 92.00 84 VAL A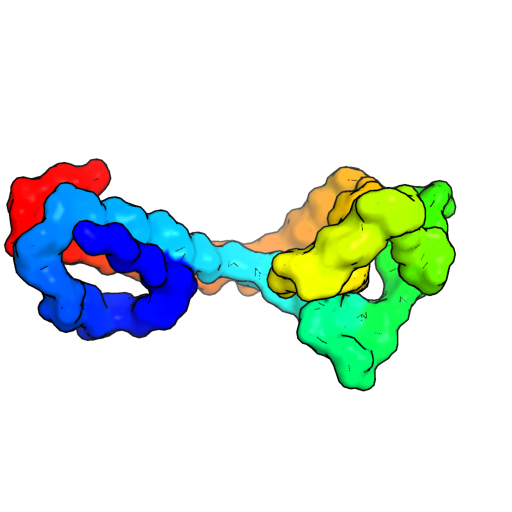 C 1
ATOM 678 O O . VAL A 1 84 ? 7.408 -10.307 2.232 1.00 92.00 84 VAL A O 1
ATOM 681 N N . SER A 1 85 ? 5.772 -9.454 0.975 1.00 93.31 85 SER A N 1
ATOM 682 C CA . SER A 1 85 ? 6.230 -10.157 -0.226 1.00 93.31 85 SER A CA 1
ATOM 683 C C . SER A 1 85 ? 7.587 -9.632 -0.719 1.00 93.31 85 SER A C 1
ATOM 685 O O . SER A 1 85 ? 7.931 -8.463 -0.535 1.00 93.31 85 SER A O 1
ATOM 687 N N . HIS A 1 86 ? 8.352 -10.485 -1.413 1.00 94.69 86 HIS A N 1
ATOM 688 C CA . HIS A 1 86 ? 9.628 -10.104 -2.041 1.00 94.69 86 HIS A CA 1
ATOM 689 C C . HIS A 1 86 ? 9.474 -8.915 -2.999 1.00 94.69 86 HIS A C 1
ATOM 691 O O . HIS A 1 86 ? 10.263 -7.977 -2.937 1.00 94.69 86 HIS A O 1
ATOM 697 N N . ARG A 1 87 ? 8.397 -8.897 -3.798 1.00 96.19 87 ARG A N 1
ATOM 698 C CA . ARG A 1 87 ? 8.058 -7.786 -4.703 1.00 96.19 87 ARG A CA 1
ATOM 699 C C . ARG A 1 87 ? 7.745 -6.501 -3.954 1.00 96.19 87 ARG A C 1
ATOM 701 O O . ARG A 1 87 ? 8.167 -5.433 -4.381 1.00 96.19 87 ARG A O 1
ATOM 708 N N . GLU A 1 88 ? 7.004 -6.589 -2.855 1.00 95.81 88 GLU A N 1
ATOM 709 C CA . GLU A 1 88 ? 6.662 -5.422 -2.052 1.00 95.81 88 GLU A CA 1
ATOM 710 C C . GLU A 1 88 ? 7.919 -4.836 -1.407 1.00 95.81 88 GLU A C 1
ATOM 712 O O . GLU A 1 88 ? 8.152 -3.642 -1.551 1.00 95.81 88 GLU A O 1
ATOM 717 N N . MET A 1 89 ? 8.784 -5.659 -0.806 1.00 95.38 89 MET A N 1
ATOM 718 C CA . MET A 1 89 ? 10.059 -5.184 -0.249 1.00 95.38 89 MET A CA 1
ATOM 719 C C . MET A 1 89 ? 10.953 -4.545 -1.319 1.00 95.38 89 MET A C 1
ATOM 721 O O . MET A 1 89 ? 11.417 -3.426 -1.123 1.00 95.38 89 MET A O 1
ATOM 725 N N . TYR A 1 90 ? 11.123 -5.208 -2.467 1.00 96.50 90 TYR A N 1
ATOM 726 C CA . TYR A 1 90 ? 11.877 -4.681 -3.606 1.00 96.50 90 TYR A CA 1
ATOM 727 C C . TYR A 1 90 ? 11.366 -3.310 -4.066 1.00 96.50 90 TYR A C 1
ATOM 729 O O . TYR A 1 90 ? 12.145 -2.378 -4.251 1.00 96.50 90 TYR A O 1
ATOM 737 N N . THR A 1 91 ? 10.049 -3.178 -4.236 1.00 97.06 91 THR A N 1
ATOM 738 C CA . THR A 1 91 ? 9.433 -1.956 -4.774 1.00 97.06 91 THR A CA 1
ATOM 739 C C . THR A 1 91 ? 9.608 -0.779 -3.813 1.00 97.06 91 THR A C 1
ATOM 741 O O . THR A 1 91 ? 9.842 0.342 -4.256 1.00 97.06 91 THR A O 1
ATOM 744 N N . HIS A 1 92 ? 9.557 -1.033 -2.502 1.00 95.56 92 HIS A N 1
ATOM 745 C CA . HIS A 1 92 ? 9.819 -0.011 -1.487 1.00 95.56 92 HIS A CA 1
ATOM 746 C C . HIS A 1 92 ? 11.311 0.344 -1.387 1.00 95.56 92 HIS A C 1
ATOM 748 O O . HIS A 1 92 ? 11.640 1.520 -1.260 1.00 95.56 92 HIS A O 1
ATOM 754 N N . ASP A 1 93 ? 12.218 -0.631 -1.488 1.00 95.69 93 ASP A N 1
ATOM 755 C CA . ASP A 1 93 ? 13.669 -0.393 -1.429 1.00 95.69 93 ASP A CA 1
ATOM 756 C C . ASP A 1 93 ? 14.188 0.374 -2.663 1.00 95.69 93 ASP A C 1
ATOM 758 O O . ASP A 1 93 ? 14.979 1.319 -2.564 1.00 95.69 93 ASP A O 1
ATOM 762 N N . GLY A 1 94 ? 13.680 0.025 -3.848 1.00 96.56 94 GLY A N 1
ATOM 763 C CA . GLY A 1 94 ? 14.001 0.668 -5.125 1.00 96.56 94 GLY A CA 1
ATOM 764 C C . GLY A 1 94 ? 13.234 1.965 -5.414 1.00 96.56 94 GLY A C 1
ATOM 765 O O . GLY A 1 94 ? 13.449 2.564 -6.467 1.00 96.56 94 GLY A O 1
ATOM 766 N N . CYS A 1 95 ? 12.348 2.398 -4.513 1.00 97.38 95 CYS A N 1
ATOM 767 C CA . CYS A 1 95 ? 11.431 3.521 -4.707 1.00 97.38 95 CYS A CA 1
ATOM 768 C C . CYS A 1 95 ? 12.147 4.848 -5.028 1.00 97.38 95 CYS A C 1
ATOM 770 O O . CYS A 1 95 ? 13.089 5.254 -4.339 1.00 97.38 95 CYS A O 1
ATOM 772 N N . ASP A 1 96 ? 11.674 5.545 -6.062 1.00 98.50 96 ASP A N 1
ATOM 773 C CA . ASP A 1 96 ? 11.940 6.964 -6.283 1.00 98.50 96 ASP A CA 1
ATOM 774 C C . ASP A 1 96 ? 10.858 7.777 -5.555 1.00 98.50 96 ASP A C 1
ATOM 776 O O . ASP A 1 96 ? 9.686 7.717 -5.947 1.00 98.50 96 ASP A O 1
ATOM 780 N N . PRO A 1 97 ? 11.214 8.548 -4.512 1.00 97.44 97 PRO A N 1
ATOM 781 C CA . PRO A 1 97 ? 10.227 9.217 -3.675 1.00 97.44 97 PRO A CA 1
ATOM 782 C C . PRO A 1 97 ? 9.379 10.232 -4.448 1.00 97.44 97 PRO A C 1
ATOM 784 O O . PRO A 1 97 ? 8.210 10.410 -4.118 1.00 97.44 97 PRO A O 1
ATOM 787 N N . ILE A 1 98 ? 9.926 10.871 -5.489 1.00 98.31 98 ILE A N 1
ATOM 788 C CA . ILE A 1 98 ? 9.190 11.865 -6.278 1.00 98.31 98 ILE A CA 1
ATOM 789 C C . ILE A 1 98 ? 8.183 11.177 -7.192 1.00 98.31 98 ILE A C 1
ATOM 791 O O . ILE A 1 98 ? 7.025 11.591 -7.259 1.00 98.31 98 ILE A O 1
ATOM 795 N N . LYS A 1 99 ? 8.600 10.109 -7.881 1.00 98.25 99 LYS A N 1
ATOM 796 C CA . LYS A 1 99 ? 7.688 9.344 -8.741 1.00 98.25 99 LYS A CA 1
ATOM 797 C C . LYS A 1 99 ? 6.573 8.699 -7.928 1.00 98.25 99 LYS A C 1
ATOM 799 O O . LYS A 1 99 ? 5.410 8.770 -8.320 1.00 98.25 99 LYS A O 1
ATOM 804 N N . TRP A 1 100 ? 6.922 8.132 -6.776 1.00 97.19 100 TRP A N 1
ATOM 805 C CA . TRP A 1 100 ? 5.969 7.510 -5.868 1.00 97.19 100 TRP A CA 1
ATOM 806 C C . TRP A 1 100 ? 4.932 8.507 -5.355 1.00 97.19 100 TRP A C 1
ATOM 808 O O . TRP A 1 100 ? 3.733 8.248 -5.453 1.00 97.19 100 TRP A O 1
ATOM 818 N N . ASP A 1 101 ? 5.372 9.667 -4.860 1.00 97.25 101 ASP A N 1
ATOM 819 C CA . ASP A 1 101 ? 4.463 10.708 -4.375 1.00 97.25 101 ASP A CA 1
ATOM 820 C C . ASP A 1 101 ? 3.550 11.220 -5.497 1.00 97.25 101 ASP A C 1
ATOM 822 O O . ASP A 1 101 ? 2.332 11.291 -5.331 1.00 97.25 101 ASP A O 1
ATOM 826 N N . HIS A 1 102 ? 4.102 11.452 -6.692 1.00 97.69 102 HIS A N 1
ATOM 827 C CA . HIS A 1 102 ? 3.312 11.822 -7.865 1.00 97.69 102 HIS A CA 1
ATOM 828 C C . HIS A 1 102 ? 2.274 10.747 -8.231 1.00 97.69 102 HIS A C 1
ATOM 830 O O . HIS A 1 102 ? 1.115 11.071 -8.508 1.00 97.69 102 HIS A O 1
ATOM 836 N N . TRP A 1 103 ? 2.656 9.465 -8.199 1.00 97.69 103 TRP A N 1
ATOM 837 C CA . TRP A 1 103 ? 1.760 8.346 -8.489 1.00 97.69 103 TRP A CA 1
ATOM 838 C C . TRP A 1 103 ? 0.583 8.297 -7.512 1.00 97.69 103 TRP A C 1
ATOM 840 O O . TRP A 1 103 ? -0.568 8.162 -7.946 1.00 97.69 103 TRP A O 1
ATOM 850 N N . LEU A 1 104 ? 0.868 8.448 -6.212 1.00 96.50 104 LEU A N 1
ATOM 851 C CA . LEU A 1 104 ? -0.139 8.481 -5.153 1.00 96.50 104 LEU A CA 1
ATOM 852 C C . LEU A 1 104 ? -1.054 9.702 -5.295 1.00 96.50 104 LEU A C 1
ATOM 854 O O . LEU A 1 104 ? -2.281 9.574 -5.260 1.00 96.50 104 LEU A O 1
ATOM 858 N N . TYR A 1 105 ? -0.476 10.888 -5.487 1.00 97.12 105 TYR A N 1
ATOM 859 C CA . TYR A 1 105 ? -1.223 12.141 -5.541 1.00 97.12 105 TYR A CA 1
ATOM 860 C C . TYR A 1 105 ? -2.180 12.191 -6.734 1.00 97.12 105 TYR A C 1
ATOM 862 O O . TYR A 1 105 ? -3.350 12.548 -6.576 1.00 97.12 105 TYR A O 1
ATOM 870 N N . ALA A 1 106 ? -1.725 11.751 -7.911 1.00 97.81 106 ALA A N 1
ATOM 871 C CA . ALA A 1 106 ? -2.541 11.724 -9.123 1.00 97.81 106 ALA A CA 1
ATOM 872 C C . ALA A 1 106 ? -3.801 10.847 -8.981 1.00 97.81 106 ALA A C 1
ATOM 874 O O . ALA A 1 106 ? -4.811 11.098 -9.641 1.00 97.81 106 ALA A O 1
ATOM 875 N N . ARG A 1 107 ? -3.769 9.843 -8.096 1.00 97.81 107 ARG A N 1
ATOM 876 C CA . ARG A 1 107 ? -4.872 8.893 -7.864 1.00 97.81 107 ARG A CA 1
ATOM 877 C C . ARG A 1 107 ? -5.672 9.176 -6.602 1.00 97.81 107 ARG A C 1
ATOM 879 O O . ARG A 1 107 ? -6.813 8.728 -6.487 1.00 97.81 107 ARG A O 1
ATOM 886 N N . TYR A 1 108 ? -5.138 9.977 -5.681 1.00 97.06 108 TYR A N 1
ATOM 887 C CA . TYR A 1 108 ? -5.798 10.317 -4.421 1.00 97.06 108 TYR A CA 1
ATOM 888 C C . TYR A 1 108 ? -7.233 10.820 -4.610 1.00 97.06 108 TYR A C 1
ATOM 890 O O . TYR A 1 108 ? -8.131 10.440 -3.857 1.00 97.06 108 TYR A O 1
ATOM 898 N N . GLY A 1 109 ? -7.484 11.611 -5.658 1.00 97.25 109 GLY A N 1
ATOM 899 C CA . GLY A 1 109 ? -8.812 12.140 -5.971 1.00 97.25 109 GLY A CA 1
ATOM 900 C C . GLY A 1 109 ? -9.912 11.073 -6.065 1.00 97.25 109 GLY A C 1
ATOM 901 O O . GLY A 1 109 ? -11.021 11.316 -5.581 1.00 97.25 109 GLY A O 1
ATOM 902 N N . ALA A 1 110 ? -9.600 9.899 -6.624 1.00 97.19 110 ALA A N 1
ATOM 903 C CA . ALA A 1 110 ? -10.541 8.789 -6.785 1.00 97.19 110 ALA A CA 1
ATOM 904 C C . ALA A 1 110 ? -10.847 8.074 -5.457 1.00 97.19 110 ALA A C 1
ATOM 906 O O . ALA A 1 110 ? -11.964 7.603 -5.246 1.00 97.19 110 ALA A O 1
ATOM 907 N N . HIS A 1 111 ? -9.886 8.055 -4.530 1.00 97.31 111 HIS A N 1
ATOM 908 C CA . HIS A 1 111 ? -9.971 7.290 -3.280 1.00 97.31 111 HIS A CA 1
ATOM 909 C C . HIS A 1 111 ? -10.356 8.125 -2.061 1.00 97.31 111 HIS A C 1
ATOM 911 O O . HIS A 1 111 ? 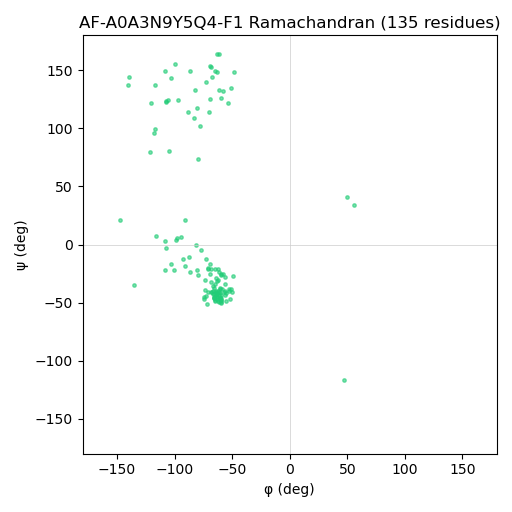-10.884 7.583 -1.090 1.00 97.31 111 HIS A O 1
ATOM 917 N N . ARG A 1 112 ? -10.149 9.448 -2.099 1.00 96.81 112 ARG A N 1
ATOM 918 C CA . ARG A 1 112 ? -10.253 10.341 -0.929 1.00 96.81 112 ARG A CA 1
ATOM 919 C C . ARG A 1 112 ? -11.546 10.183 -0.127 1.00 96.81 112 ARG A C 1
ATOM 921 O O . ARG A 1 112 ? -11.515 10.214 1.096 1.00 96.81 112 ARG A O 1
ATOM 928 N N . ARG A 1 113 ? -12.691 10.013 -0.802 1.00 97.38 113 ARG A N 1
ATOM 929 C CA . ARG A 1 113 ? -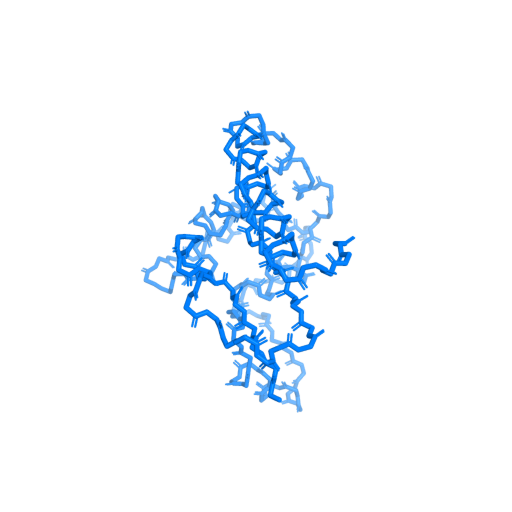14.001 9.909 -0.137 1.00 97.38 113 ARG A CA 1
ATOM 930 C C . ARG A 1 113 ? -14.161 8.567 0.569 1.00 97.38 113 ARG A C 1
ATOM 932 O O . ARG A 1 113 ? -14.608 8.541 1.707 1.00 97.38 113 ARG A O 1
ATOM 939 N N . ALA A 1 114 ? -13.776 7.477 -0.091 1.00 94.81 114 ALA A N 1
ATOM 940 C CA . ALA A 1 114 ? -13.840 6.138 0.487 1.00 94.81 114 ALA A CA 1
ATOM 941 C C . ALA A 1 114 ? -12.855 5.985 1.654 1.00 94.81 114 ALA A C 1
ATOM 943 O O . ALA A 1 114 ? -13.208 5.425 2.691 1.00 94.81 114 ALA A O 1
ATOM 944 N N . MET A 1 115 ? -11.649 6.543 1.518 1.00 94.81 115 MET A N 1
ATOM 945 C CA . MET A 1 115 ? -10.659 6.574 2.593 1.00 94.81 115 MET A CA 1
ATOM 946 C C . MET A 1 115 ? -11.169 7.361 3.805 1.00 94.81 115 MET A C 1
ATOM 948 O O . MET A 1 115 ? -11.129 6.840 4.916 1.00 94.81 115 MET A O 1
ATOM 952 N N . ALA A 1 116 ? -11.706 8.569 3.589 1.00 95.69 116 ALA A N 1
ATOM 953 C CA . ALA A 1 116 ? -12.281 9.385 4.658 1.00 95.69 116 ALA A CA 1
ATOM 954 C C . ALA A 1 116 ? -13.447 8.670 5.356 1.00 95.69 116 ALA A C 1
ATOM 956 O O . ALA A 1 116 ? -13.430 8.534 6.571 1.00 95.69 116 ALA A O 1
ATOM 957 N N . ALA A 1 117 ? -14.391 8.106 4.596 1.00 93.94 117 ALA A N 1
ATOM 958 C CA . ALA A 1 117 ? -15.512 7.356 5.161 1.00 93.94 117 ALA A CA 1
ATOM 959 C C . ALA A 1 117 ? -15.056 6.137 5.984 1.00 93.94 117 ALA A C 1
ATOM 961 O O . ALA A 1 117 ? -15.643 5.825 7.017 1.00 93.94 117 ALA A O 1
ATOM 962 N N . THR A 1 118 ? -13.996 5.451 5.544 1.00 91.56 118 THR A N 1
ATOM 963 C CA . THR A 1 118 ? -13.408 4.330 6.291 1.00 91.56 118 THR A CA 1
ATOM 964 C C . THR A 1 118 ? -12.799 4.808 7.608 1.00 91.56 118 THR A C 1
ATOM 966 O O . THR A 1 118 ? -12.991 4.164 8.639 1.00 91.56 118 THR A O 1
ATOM 969 N N . LEU A 1 119 ? -12.089 5.938 7.592 1.00 91.75 119 LEU A N 1
ATOM 970 C CA . LEU A 1 119 ? -11.511 6.531 8.793 1.00 91.75 119 LEU A CA 1
ATOM 971 C C . LEU A 1 119 ? -12.601 6.988 9.772 1.00 91.75 119 LEU A C 1
AT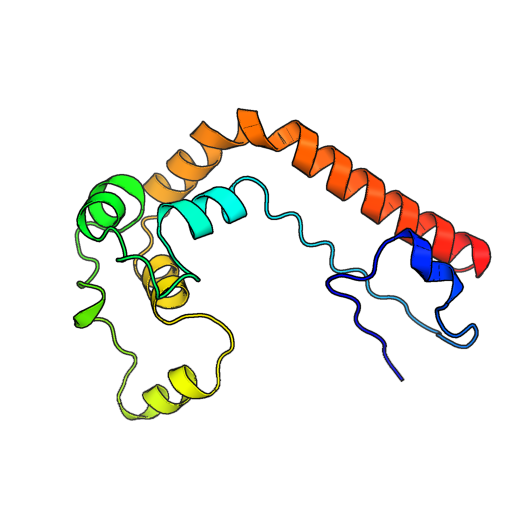OM 973 O O . LEU A 1 119 ? -12.546 6.619 10.943 1.00 91.75 119 LEU A O 1
ATOM 977 N N . ASP A 1 120 ? -13.617 7.704 9.284 1.00 94.06 120 ASP A N 1
ATOM 978 C CA . ASP A 1 120 ? -14.761 8.161 10.081 1.00 94.06 120 ASP A CA 1
ATOM 979 C C . ASP A 1 120 ? -15.469 6.982 10.759 1.00 94.06 120 ASP A C 1
ATOM 981 O O . ASP A 1 120 ? -15.777 7.032 11.951 1.00 94.06 120 ASP A O 1
ATOM 985 N N . LEU A 1 121 ? -15.672 5.884 10.022 1.00 90.38 121 LEU A N 1
ATOM 986 C CA . LEU A 1 121 ? -16.260 4.662 10.559 1.00 90.38 121 LEU A CA 1
ATOM 987 C C . LEU A 1 121 ? -15.419 4.086 11.704 1.00 90.38 121 LEU A C 1
ATOM 989 O O . LEU A 1 121 ? -15.961 3.770 12.761 1.00 90.38 121 LEU A O 1
ATOM 993 N N . TRP A 1 122 ? -14.107 3.947 11.518 1.00 89.81 122 TRP A N 1
ATOM 994 C CA . TRP A 1 122 ? -13.234 3.395 12.556 1.00 89.81 122 TRP A CA 1
ATOM 995 C C . TRP A 1 122 ? -13.141 4.290 13.794 1.00 89.81 122 TRP A C 1
ATOM 997 O O . TRP A 1 122 ? -13.145 3.769 14.909 1.00 89.81 122 TRP A O 1
ATOM 1007 N N . ILE A 1 123 ? -13.126 5.614 13.619 1.00 90.38 123 ILE A N 1
ATOM 1008 C CA . ILE A 1 123 ? -13.174 6.572 14.732 1.00 90.38 123 ILE A CA 1
ATOM 1009 C C . ILE A 1 123 ? -14.497 6.432 15.493 1.00 90.38 123 ILE A C 1
ATOM 1011 O O . ILE A 1 123 ? -14.488 6.318 16.718 1.00 90.38 123 ILE A O 1
ATOM 1015 N N . ALA A 1 124 ? -15.631 6.370 14.787 1.00 91.06 124 ALA A N 1
ATOM 1016 C CA . ALA A 1 124 ? -16.943 6.193 15.408 1.00 91.06 124 ALA A CA 1
ATOM 1017 C C . ALA A 1 124 ? -17.038 4.875 16.194 1.00 91.06 124 ALA A C 1
ATOM 1019 O O . ALA A 1 124 ? -17.615 4.831 17.279 1.00 91.06 124 ALA A O 1
ATOM 1020 N N . VAL A 1 125 ? -16.436 3.806 15.673 1.00 88.19 125 VAL A N 1
ATOM 1021 C CA . VAL A 1 125 ? -16.375 2.496 16.332 1.00 88.19 125 VAL A CA 1
ATOM 1022 C C . VAL A 1 125 ? -15.542 2.547 17.606 1.00 88.19 125 VAL A C 1
ATOM 1024 O O . VAL A 1 125 ? -15.976 2.026 18.634 1.00 88.19 125 VAL A O 1
ATOM 1027 N N . ALA A 1 126 ? -14.374 3.189 17.556 1.00 87.44 126 ALA A N 1
ATOM 1028 C CA . ALA A 1 126 ? -13.522 3.349 18.726 1.00 87.44 126 ALA A CA 1
ATOM 1029 C C . ALA A 1 126 ? -14.210 4.192 19.809 1.00 87.44 126 ALA A C 1
ATOM 1031 O O . ALA A 1 126 ? -14.272 3.772 20.964 1.00 87.44 126 ALA A O 1
ATOM 1032 N N . ALA A 1 127 ? -14.828 5.311 19.418 1.00 88.75 127 ALA A N 1
ATOM 1033 C CA . ALA A 1 127 ? -15.588 6.173 20.318 1.00 88.75 127 ALA A CA 1
ATOM 1034 C C . ALA A 1 127 ? -16.777 5.445 20.963 1.00 88.75 127 ALA A C 1
ATOM 1036 O O . ALA A 1 127 ? -16.964 5.525 22.175 1.00 88.75 127 ALA A O 1
ATOM 1037 N N . ALA A 1 128 ? -17.560 4.693 20.183 1.00 88.44 128 ALA A N 1
ATOM 1038 C CA . ALA A 1 128 ? -18.696 3.936 20.706 1.00 88.44 128 ALA A CA 1
ATOM 1039 C C . ALA A 1 128 ? -18.258 2.839 21.690 1.00 88.44 128 ALA A C 1
ATOM 1041 O O . ALA A 1 128 ? -18.909 2.630 22.714 1.00 88.44 128 ALA A O 1
ATOM 1042 N N . TRP A 1 129 ? -17.152 2.148 21.397 1.00 86.62 129 TRP A N 1
ATOM 1043 C CA . TRP A 1 129 ? -16.612 1.114 22.279 1.00 86.62 129 TRP A CA 1
ATOM 1044 C C . TRP A 1 129 ? -16.087 1.692 23.598 1.00 86.62 129 TRP A C 1
ATOM 1046 O O . TRP A 1 129 ? -16.365 1.126 24.658 1.00 86.62 129 TRP A O 1
ATOM 1056 N N . ALA A 1 130 ? -15.373 2.821 23.523 1.00 85.81 130 ALA A N 1
ATOM 1057 C CA . ALA A 1 130 ? -14.847 3.543 24.677 1.00 85.81 130 ALA A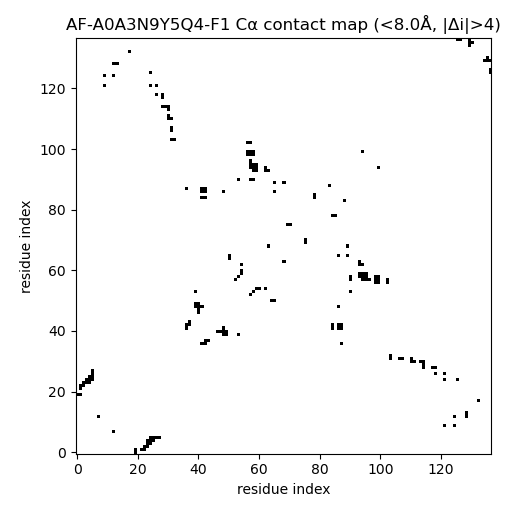 CA 1
ATOM 1058 C C . ALA A 1 130 ? -15.980 4.081 25.568 1.00 85.81 130 ALA A C 1
ATOM 1060 O O . ALA A 1 130 ? -15.976 3.853 26.777 1.00 85.81 130 ALA A O 1
ATOM 1061 N N . ALA A 1 131 ? -17.010 4.685 24.964 1.00 88.50 131 ALA A N 1
ATOM 1062 C CA . ALA A 1 131 ? -18.175 5.208 25.675 1.00 88.50 131 ALA A CA 1
ATOM 1063 C C . ALA A 1 131 ? -18.980 4.117 26.405 1.00 88.50 131 ALA A C 1
ATOM 1065 O O . ALA A 1 131 ? -19.386 4.331 27.542 1.00 88.50 131 ALA A O 1
ATOM 1066 N N . GLU A 1 132 ? -19.175 2.931 25.805 1.00 87.50 132 GLU A N 1
ATOM 1067 C CA . GLU A 1 132 ? -19.848 1.796 26.476 1.00 87.50 132 GLU A CA 1
ATOM 1068 C C . GLU A 1 132 ? -19.109 1.347 27.751 1.00 87.50 132 GLU A C 1
ATOM 1070 O O . GLU A 1 132 ? -19.704 0.740 28.639 1.00 87.50 132 GLU A O 1
ATOM 1075 N N . ARG A 1 133 ? -17.801 1.605 27.825 1.00 83.31 133 ARG A N 1
ATOM 1076 C CA . ARG A 1 133 ? -16.915 1.164 28.910 1.00 83.31 133 ARG A CA 1
ATOM 1077 C C . ARG A 1 133 ? -16.476 2.296 29.828 1.00 83.31 133 ARG A C 1
ATOM 1079 O O . ARG A 1 133 ? -15.688 2.043 30.729 1.00 83.31 133 ARG A O 1
ATOM 1086 N N . GLU A 1 134 ? -16.983 3.506 29.599 1.00 87.25 134 GLU A N 1
ATOM 1087 C CA . GLU A 1 134 ? -16.660 4.698 30.386 1.00 87.25 134 GLU A CA 1
ATOM 1088 C C . GLU A 1 134 ? -15.150 4.992 30.443 1.00 87.25 134 GLU A C 1
ATOM 1090 O O . GLU A 1 134 ? -14.634 5.501 31.437 1.00 87.25 134 GLU A O 1
ATOM 1095 N N . ILE A 1 135 ? -14.431 4.683 29.359 1.00 81.81 135 ILE A N 1
ATOM 1096 C CA . ILE A 1 135 ? -13.000 4.971 29.228 1.00 81.81 135 ILE A CA 1
ATOM 1097 C C . ILE A 1 135 ? -12.754 6.106 28.220 1.00 81.81 135 ILE A C 1
ATOM 1099 O O . ILE A 1 135 ? -13.522 6.250 27.263 1.00 81.81 135 ILE A O 1
ATOM 1103 N N . PRO A 1 136 ? -11.691 6.913 28.394 1.00 82.56 136 PRO A N 1
ATOM 1104 C CA . PRO A 1 136 ? -11.278 7.893 27.394 1.00 82.56 136 PRO A CA 1
ATOM 1105 C C . PRO A 1 136 ? -10.855 7.228 26.078 1.00 82.56 136 PRO A C 1
ATOM 1107 O O . PRO A 1 136 ? -10.310 6.121 26.090 1.00 82.56 136 PRO A O 1
ATOM 1110 N N . LEU A 1 137 ? -11.084 7.930 24.965 1.00 78.88 137 LEU A N 1
ATOM 1111 C CA . LEU A 1 137 ? -10.527 7.598 23.652 1.00 78.88 137 LEU A CA 1
ATOM 1112 C C . LEU A 1 137 ? -9.208 8.341 23.424 1.00 78.88 137 LEU A C 1
ATOM 1114 O O . LEU A 1 137 ? -9.174 9.556 23.730 1.00 78.88 137 LEU A O 1
#